Protein AF-A0A1F3ZBA4-F1 (afdb_monomer)

pLDDT: mean 80.96, std 10.21, range [44.81, 90.75]

Mean predicted aligned error: 6.52 Å

Radius of gyration: 12.04 Å; Cα contacts (8 Å, |Δi|>4): 72; chains: 1; bounding box: 28×25×25 Å

Foldseek 3Di:
DDDPVNVVVVLLVCVVVPDQEDECQVPPDDDPVNLVSLLVSLVSCVVVVGNHAYHPDDPVSCVVCVVVVNNVSPDHD

Secondary structure (DSSP, 8-state):
---HHHHHHHHHHHHHTT--EEE-TT-----HHHHHHHHHHHHHHHHTT---EEES--HHHHHHHHHTT-GGGS---

Solvent-accessible surface area (backbone atoms only — not comparable to full-atom values): 4618 Å² total; per-residue (Å²): 133,89,50,75,67,61,54,52,58,51,51,53,55,40,44,75,75,64,57,41,71,47,77,32,76,83,58,87,78,73,57,73,65,57,53,53,51,53,44,50,50,51,52,52,26,55,76,68,75,43,78,69,33,39,37,62,68,47,69,64,48,52,50,50,26,51,76,71,71,44,37,90,70,57,58,72,104

Nearest PDB structures (foldseek):
  6xgy-assembly1_B-2  TM=8.163E-01  e=1.393E-02  Escherichia coli
  6xgz-assembly2_D  TM=8.495E-01  e=1.800E-02  Escherichia coli
  7ch7-assembly1_F  TM=7.687E-01  e=1.011E-02  Escherichia coli K-12
  2ka5-assembly1_A  TM=7.050E-01  e=1.694E-01  Thermotoga maritima
  6ki2-assembly1_B  TM=6.200E-01  e=8.928E-02  Synechocystis sp. PCC 6803

Sequence (77 aa):
MQTVAELAEAVEEHFRTGANQIDFAEVTEVDSSAVALTLEWQRLAARNNILLRLLNLPAAMLNLSKLYGVSELVQPS

Structure (mmCIF, N/CA/C/O backbone):
data_AF-A0A1F3ZBA4-F1
#
_entry.id   AF-A0A1F3ZBA4-F1
#
loop_
_atom_site.group_PDB
_atom_site.id
_atom_site.type_symbol
_atom_site.label_atom_id
_atom_site.label_alt_id
_atom_site.label_comp_id
_atom_site.label_asym_id
_atom_site.label_entity_id
_atom_site.label_seq_id
_atom_site.pdbx_PDB_ins_code
_atom_site.Cartn_x
_atom_site.Cartn_y
_atom_site.Cartn_z
_atom_site.occupancy
_atom_site.B_iso_or_equiv
_atom_site.auth_seq_id
_atom_site.auth_comp_id
_atom_site.auth_asym_id
_atom_site.auth_atom_id
_atom_site.pdbx_PDB_model_num
ATOM 1 N N . MET A 1 1 ? 6.959 13.774 -13.183 1.00 44.81 1 MET A N 1
ATOM 2 C CA . MET A 1 1 ? 6.974 13.152 -11.844 1.00 44.81 1 MET A CA 1
ATOM 3 C C . MET A 1 1 ? 5.596 13.364 -11.263 1.00 44.81 1 MET A C 1
ATOM 5 O O . MET A 1 1 ? 5.258 14.514 -11.034 1.00 44.81 1 MET A O 1
ATOM 9 N N . GLN A 1 2 ? 4.793 12.309 -11.129 1.00 53.25 2 GLN A N 1
ATOM 10 C CA . GLN A 1 2 ? 3.525 12.401 -10.402 1.00 53.25 2 GLN A CA 1
ATOM 11 C C . GLN A 1 2 ? 3.842 12.503 -8.912 1.00 53.25 2 GLN A C 1
ATOM 13 O O . GLN A 1 2 ? 4.708 11.782 -8.411 1.00 53.25 2 GLN A O 1
ATOM 18 N N . THR A 1 3 ? 3.215 13.452 -8.228 1.00 56.09 3 THR A N 1
ATOM 19 C CA . THR A 1 3 ? 3.422 13.657 -6.791 1.00 56.09 3 THR A CA 1
ATOM 20 C C . THR A 1 3 ? 2.474 12.775 -5.980 1.00 56.09 3 THR A C 1
ATOM 22 O O . THR A 1 3 ? 1.410 12.379 -6.450 1.00 56.09 3 THR A O 1
ATOM 25 N N . VAL A 1 4 ? 2.843 12.467 -4.734 1.00 57.28 4 VAL A N 1
ATOM 26 C CA . VAL A 1 4 ? 2.044 11.615 -3.829 1.00 57.28 4 VAL A CA 1
ATOM 27 C C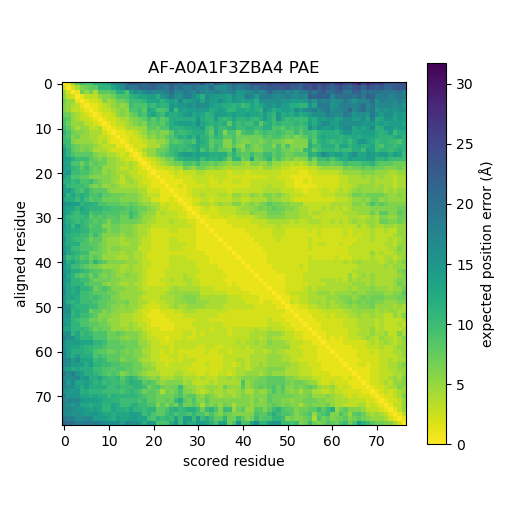 . VAL A 1 4 ? 0.613 12.148 -3.636 1.00 57.28 4 VAL A C 1
ATOM 29 O O . VAL A 1 4 ? -0.318 11.362 -3.492 1.00 57.28 4 VAL A O 1
ATOM 32 N N . ALA A 1 5 ? 0.421 13.471 -3.687 1.00 60.25 5 ALA A N 1
ATOM 33 C CA . ALA A 1 5 ? -0.895 14.100 -3.571 1.00 60.25 5 ALA A CA 1
ATOM 34 C C . ALA A 1 5 ? -1.796 13.825 -4.789 1.00 60.25 5 ALA A C 1
ATOM 36 O O . ALA A 1 5 ? -2.960 13.475 -4.619 1.00 60.25 5 ALA A O 1
ATOM 37 N N . GLU A 1 6 ? -1.248 13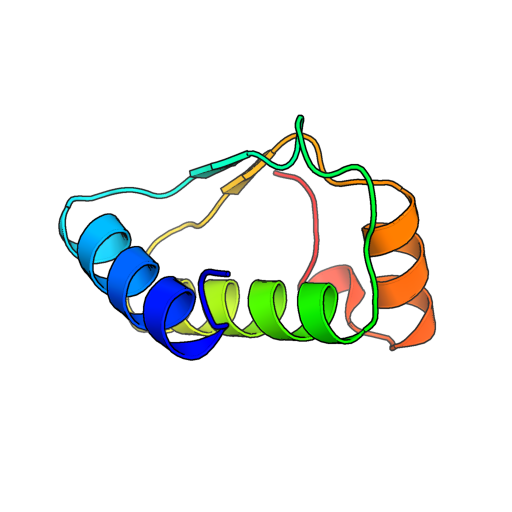.900 -6.005 1.00 61.62 6 GLU A N 1
ATOM 38 C CA . GLU A 1 6 ? -1.988 13.592 -7.239 1.00 61.62 6 GLU A CA 1
ATOM 39 C C . GLU A 1 6 ? -2.413 12.118 -7.283 1.00 61.62 6 GLU A C 1
ATOM 41 O O . GLU A 1 6 ? -3.506 11.789 -7.741 1.00 61.62 6 GLU A O 1
ATOM 46 N N . LEU A 1 7 ? -1.572 11.222 -6.758 1.00 63.69 7 LEU A N 1
ATOM 47 C CA . LEU A 1 7 ? -1.894 9.800 -6.663 1.00 63.69 7 LEU A CA 1
ATOM 48 C C . LEU A 1 7 ? -3.007 9.533 -5.633 1.00 63.69 7 LEU A C 1
ATOM 50 O O . LEU A 1 7 ? -3.836 8.652 -5.840 1.00 63.69 7 LEU A O 1
ATOM 54 N N . ALA A 1 8 ? -3.056 10.302 -4.541 1.00 64.12 8 ALA A N 1
ATOM 55 C CA . ALA A 1 8 ? -4.089 10.165 -3.519 1.00 64.12 8 ALA A CA 1
ATOM 56 C C . ALA A 1 8 ? -5.481 10.581 -4.032 1.00 64.12 8 ALA A C 1
ATOM 58 O O . ALA A 1 8 ? -6.440 9.835 -3.832 1.00 64.12 8 ALA A O 1
ATOM 59 N N . GLU A 1 9 ? -5.587 11.716 -4.735 1.00 65.12 9 GLU A N 1
ATOM 60 C CA . GLU A 1 9 ? -6.856 12.171 -5.330 1.00 65.12 9 GLU A CA 1
ATOM 61 C C . GLU A 1 9 ? -7.345 11.220 -6.426 1.00 65.12 9 GLU A C 1
ATOM 63 O O . GLU A 1 9 ? -8.519 10.842 -6.443 1.00 65.12 9 GLU A O 1
ATOM 68 N 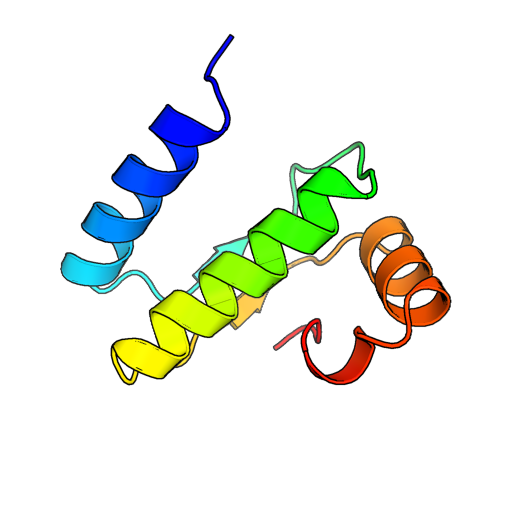N . ALA A 1 10 ? -6.436 10.762 -7.295 1.00 68.12 10 ALA A N 1
ATOM 69 C CA . ALA A 1 10 ? -6.773 9.796 -8.331 1.00 68.12 10 ALA A CA 1
ATOM 70 C C . ALA A 1 10 ? -7.338 8.507 -7.718 1.00 68.12 10 ALA A C 1
ATOM 72 O O . ALA A 1 10 ? -8.373 8.015 -8.162 1.00 68.12 10 ALA A O 1
ATOM 73 N N . VAL A 1 11 ? -6.713 7.970 -6.668 1.00 70.31 11 VAL A N 1
ATOM 74 C CA . VAL A 1 11 ? -7.182 6.735 -6.019 1.00 70.31 11 VAL A CA 1
ATOM 75 C C . VAL A 1 11 ? -8.573 6.899 -5.405 1.00 70.31 11 VAL A C 1
ATOM 77 O O . VAL A 1 11 ? -9.386 5.977 -5.488 1.00 70.31 11 VAL A O 1
ATOM 80 N N . GLU A 1 12 ? -8.895 8.068 -4.851 1.00 70.56 12 GLU A N 1
ATOM 81 C CA . GLU A 1 12 ? -10.232 8.322 -4.312 1.00 70.56 12 GLU A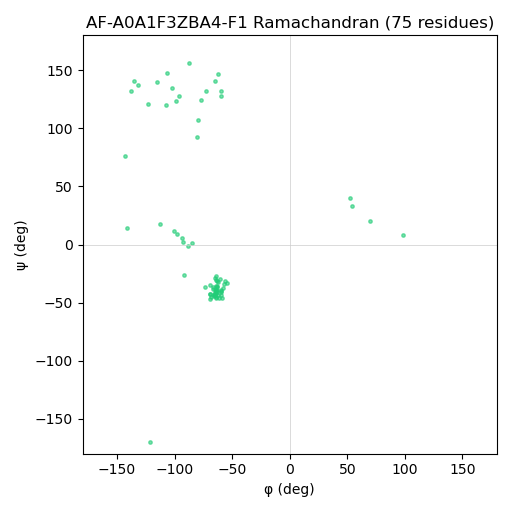 CA 1
ATOM 82 C C . GLU A 1 12 ? -11.315 8.274 -5.404 1.00 70.56 12 GLU A C 1
ATOM 84 O O . GLU A 1 12 ? -12.375 7.677 -5.202 1.00 70.56 12 GLU A O 1
ATOM 89 N N . GLU A 1 13 ? -11.047 8.824 -6.590 1.00 73.88 13 GLU A N 1
ATOM 90 C CA . GLU A 1 13 ? -11.965 8.738 -7.732 1.00 73.88 13 GLU A CA 1
ATOM 91 C C . GLU A 1 13 ? -12.108 7.299 -8.262 1.00 73.88 13 GLU A C 1
ATOM 93 O O . GLU A 1 13 ? -13.216 6.842 -8.566 1.00 73.88 13 GLU A O 1
ATOM 98 N N . HIS A 1 14 ? -11.017 6.529 -8.285 1.00 75.25 14 HIS A N 1
ATOM 99 C CA . HIS A 1 14 ? -11.058 5.112 -8.659 1.00 75.25 14 HIS A CA 1
ATOM 100 C C . HIS A 1 14 ? -11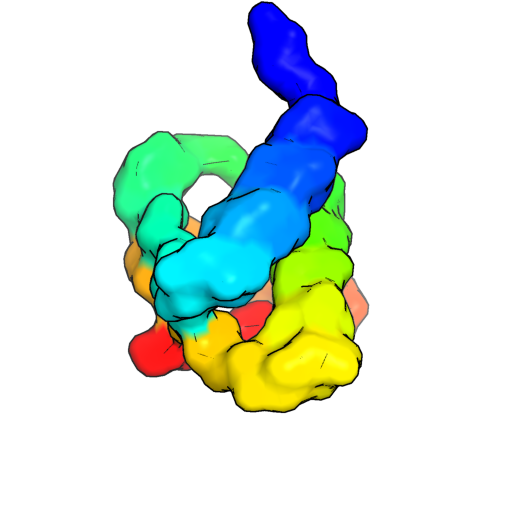.872 4.284 -7.651 1.00 75.25 14 HIS A C 1
ATOM 102 O O . HIS A 1 14 ? -12.669 3.432 -8.045 1.00 75.25 14 HIS A O 1
ATOM 108 N N . PHE A 1 15 ? -11.767 4.573 -6.352 1.00 73.19 15 PHE A N 1
ATOM 109 C CA . PHE A 1 15 ? -12.618 3.942 -5.342 1.00 73.19 15 PHE A CA 1
ATOM 110 C C . PHE A 1 15 ? -14.098 4.301 -5.514 1.00 73.19 15 PHE A C 1
ATOM 112 O O . PHE A 1 15 ? -14.948 3.417 -5.401 1.00 73.19 15 PHE A O 1
ATOM 119 N N . ARG A 1 16 ? -14.431 5.550 -5.872 1.00 71.38 16 ARG A N 1
ATOM 120 C CA . ARG A 1 16 ? -15.824 5.944 -6.172 1.00 71.38 16 ARG A CA 1
ATOM 121 C C . ARG A 1 16 ? -16.399 5.234 -7.398 1.00 71.38 16 ARG A C 1
ATOM 123 O O . ARG A 1 16 ? -17.599 4.982 -7.438 1.00 71.38 16 ARG A O 1
ATOM 130 N N . THR A 1 17 ? -15.563 4.896 -8.377 1.00 74.75 17 THR A N 1
ATOM 131 C CA . THR A 1 17 ? -15.971 4.146 -9.580 1.00 74.75 17 THR A CA 1
ATOM 132 C C . THR A 1 17 ? -15.978 2.624 -9.378 1.00 74.75 17 THR A C 1
ATOM 134 O O . THR A 1 17 ? -16.347 1.887 -10.291 1.00 74.75 17 THR A O 1
ATOM 137 N N . GLY A 1 18 ? -15.658 2.144 -8.168 1.00 76.12 18 GLY A N 1
ATOM 138 C CA . GLY A 1 18 ? -15.773 0.738 -7.773 1.00 76.12 18 GLY A CA 1
ATOM 139 C C . GLY A 1 18 ? -14.470 -0.059 -7.834 1.00 76.12 18 GLY A C 1
ATOM 140 O O . GLY A 1 18 ? -14.504 -1.279 -7.649 1.00 76.12 18 GLY A O 1
ATOM 141 N N . ALA A 1 19 ? -13.323 0.590 -8.061 1.00 81.69 19 ALA A N 1
ATOM 142 C CA . ALA A 1 19 ? -12.036 -0.078 -7.935 1.00 81.69 19 ALA A CA 1
ATOM 143 C C . ALA A 1 19 ? -11.868 -0.613 -6.506 1.00 81.69 19 ALA A C 1
ATOM 145 O O . ALA A 1 19 ? -12.118 0.079 -5.523 1.00 81.69 19 ALA A O 1
ATOM 146 N N . ASN A 1 20 ? -11.458 -1.870 -6.382 1.00 87.25 20 ASN A N 1
ATOM 147 C CA . ASN A 1 20 ? -11.217 -2.507 -5.089 1.00 87.25 20 ASN A CA 1
ATOM 148 C C . ASN A 1 20 ? -9.987 -3.415 -5.112 1.00 87.25 20 ASN A C 1
ATOM 150 O O . ASN A 1 20 ? -9.810 -4.227 -4.212 1.00 87.25 20 ASN A O 1
ATOM 154 N N . GLN A 1 21 ? -9.145 -3.294 -6.139 1.00 89.31 21 GLN A N 1
ATOM 155 C CA . GLN A 1 21 ? -7.905 -4.049 -6.270 1.00 89.31 21 GLN A CA 1
ATOM 156 C C . GLN A 1 21 ? -6.775 -3.098 -6.635 1.00 89.31 21 GLN A C 1
ATOM 158 O O . GLN A 1 21 ? -6.956 -2.234 -7.490 1.00 89.31 21 GLN A O 1
ATOM 163 N N . ILE A 1 22 ? -5.621 -3.279 -6.001 1.00 88.06 22 ILE A N 1
ATOM 164 C CA . ILE A 1 22 ? -4.384 -2.580 -6.341 1.00 88.06 22 ILE A CA 1
ATOM 165 C C . ILE A 1 22 ? -3.341 -3.643 -6.650 1.00 88.06 22 ILE A C 1
ATOM 167 O O . ILE A 1 22 ? -3.069 -4.500 -5.810 1.00 88.06 22 ILE A O 1
ATOM 171 N N . ASP A 1 23 ? -2.797 -3.598 -7.862 1.00 89.44 23 ASP A N 1
ATOM 172 C CA . ASP A 1 23 ? -1.768 -4.522 -8.323 1.00 89.44 23 ASP A CA 1
ATOM 173 C C . ASP A 1 23 ? -0.381 -3.888 -8.203 1.00 89.44 23 ASP A C 1
ATOM 175 O O . ASP A 1 23 ? -0.129 -2.813 -8.744 1.00 89.44 23 ASP A O 1
ATOM 179 N N . PHE A 1 24 ? 0.509 -4.561 -7.476 1.00 88.75 24 PHE A N 1
ATOM 180 C CA . PHE A 1 24 ? 1.887 -4.139 -7.254 1.00 88.75 24 PHE A CA 1
ATOM 181 C C . PHE A 1 24 ? 2.893 -4.877 -8.158 1.00 88.75 24 PHE A C 1
ATOM 183 O O . PHE A 1 24 ? 4.095 -4.762 -7.934 1.00 88.75 24 PHE A O 1
ATOM 190 N N . ALA A 1 25 ? 2.447 -5.614 -9.184 1.00 88.94 25 ALA A N 1
ATOM 191 C CA . ALA A 1 25 ? 3.318 -6.411 -10.057 1.00 88.94 25 ALA A CA 1
ATOM 192 C C . ALA A 1 25 ? 4.461 -5.611 -10.708 1.00 88.94 25 ALA A C 1
ATOM 194 O O . ALA A 1 25 ? 5.545 -6.152 -10.917 1.00 88.94 25 ALA A O 1
ATOM 195 N N . GLU A 1 26 ? 4.233 -4.331 -11.014 1.00 87.56 26 GLU A N 1
ATOM 196 C CA . GLU A 1 26 ? 5.231 -3.444 -11.629 1.00 87.56 26 GLU A CA 1
ATOM 197 C C . GLU A 1 26 ? 6.048 -2.636 -10.605 1.00 87.56 26 GLU A C 1
ATOM 199 O O . GLU A 1 26 ? 6.906 -1.836 -10.978 1.00 87.56 26 GLU A O 1
ATOM 204 N N . VAL A 1 27 ? 5.816 -2.834 -9.303 1.00 86.19 27 VAL A N 1
ATOM 205 C CA . VAL A 1 27 ? 6.535 -2.117 -8.246 1.00 86.19 27 VAL A CA 1
ATOM 206 C C . VAL A 1 27 ? 7.900 -2.759 -8.026 1.00 86.19 27 VAL A C 1
ATOM 208 O O . VAL A 1 27 ? 8.025 -3.840 -7.450 1.00 86.19 27 VAL A O 1
ATOM 211 N N . THR A 1 28 ? 8.941 -2.063 -8.473 1.00 84.56 28 THR A N 1
ATOM 212 C CA . THR A 1 28 ? 10.334 -2.524 -8.396 1.00 84.56 28 THR A CA 1
ATOM 213 C C . THR A 1 28 ? 11.054 -2.075 -7.127 1.00 84.56 28 THR A C 1
ATOM 215 O O . THR A 1 28 ? 11.971 -2.758 -6.673 1.00 84.56 28 THR A O 1
ATOM 218 N N . GLU A 1 29 ? 10.634 -0.958 -6.529 1.00 83.12 29 GLU A N 1
ATOM 219 C CA . GLU A 1 29 ? 11.240 -0.377 -5.331 1.00 83.12 29 GLU A CA 1
ATOM 220 C C . GLU A 1 29 ? 10.166 0.050 -4.326 1.00 83.12 29 GLU A C 1
ATOM 222 O O . GLU A 1 29 ? 9.106 0.555 -4.692 1.00 83.12 29 GLU A O 1
ATOM 227 N N . VAL A 1 30 ? 10.442 -0.173 -3.040 1.00 86.00 30 VAL A N 1
ATOM 228 C CA . VAL A 1 30 ? 9.537 0.153 -1.934 1.00 86.00 30 VAL A CA 1
ATOM 229 C C . VAL A 1 30 ? 10.350 0.757 -0.799 1.00 86.00 30 VAL A C 1
ATOM 231 O O . VAL A 1 30 ? 11.357 0.187 -0.380 1.00 86.00 30 VAL A O 1
ATOM 234 N N . ASP A 1 31 ? 9.871 1.876 -0.266 1.00 87.12 31 ASP A N 1
ATOM 235 C CA . ASP A 1 31 ? 10.401 2.523 0.928 1.00 87.12 31 ASP A CA 1
ATOM 236 C C . ASP A 1 31 ? 9.324 2.647 2.027 1.00 87.12 31 ASP A C 1
ATOM 238 O O . ASP A 1 31 ? 8.234 2.070 1.950 1.00 87.12 31 ASP A O 1
ATOM 242 N N . SER A 1 32 ? 9.627 3.402 3.083 1.00 82.69 32 SER A N 1
ATOM 243 C CA . SER A 1 32 ? 8.684 3.666 4.174 1.00 82.69 32 SER A CA 1
ATOM 244 C C . SER A 1 32 ? 7.453 4.468 3.737 1.00 82.69 32 SER A C 1
ATOM 246 O O . SER A 1 32 ? 6.380 4.294 4.320 1.00 82.69 32 SER A O 1
ATOM 248 N N . SER 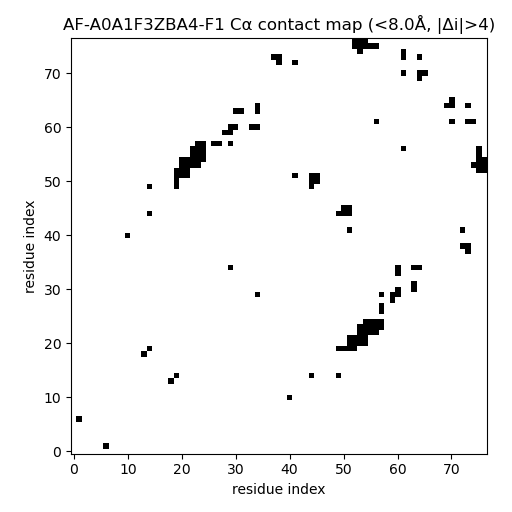A 1 33 ? 7.570 5.314 2.710 1.00 85.62 33 SER A N 1
ATOM 249 C CA . SER A 1 33 ? 6.465 6.131 2.205 1.00 85.62 33 SER A CA 1
ATOM 250 C C . SER A 1 33 ? 5.446 5.294 1.431 1.00 85.62 33 SER A C 1
ATOM 252 O O . SER A 1 33 ? 4.242 5.480 1.605 1.00 85.62 33 SER A O 1
ATOM 254 N N . ALA A 1 34 ? 5.908 4.295 0.676 1.00 86.38 34 ALA A N 1
ATOM 255 C CA . ALA A 1 34 ? 5.041 3.342 -0.007 1.00 86.38 34 ALA A CA 1
ATOM 256 C C . ALA A 1 34 ? 4.210 2.504 0.983 1.00 86.38 34 ALA A C 1
ATOM 258 O O . ALA A 1 34 ? 3.024 2.2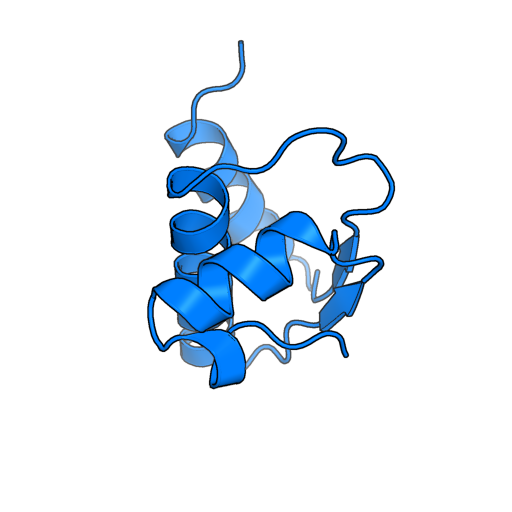69 0.756 1.00 86.38 34 ALA A O 1
ATOM 259 N N . VAL A 1 35 ? 4.793 2.099 2.119 1.00 87.50 35 VAL A N 1
ATOM 260 C CA . VAL A 1 35 ? 4.043 1.418 3.192 1.00 87.50 35 VAL A CA 1
ATOM 261 C C . VAL A 1 35 ? 2.986 2.347 3.793 1.00 87.50 35 VAL A C 1
ATOM 263 O O . VAL A 1 35 ? 1.837 1.939 3.961 1.00 87.50 35 VAL A O 1
ATOM 266 N N . ALA A 1 36 ? 3.351 3.597 4.094 1.00 87.19 36 ALA A N 1
ATOM 267 C CA . ALA A 1 36 ? 2.421 4.581 4.645 1.00 87.19 36 ALA A CA 1
ATOM 268 C C . ALA A 1 36 ? 1.237 4.847 3.700 1.00 87.19 36 ALA A C 1
ATOM 270 O O . ALA A 1 36 ? 0.092 4.899 4.146 1.00 87.19 36 ALA A O 1
ATOM 271 N N . LEU A 1 37 ? 1.497 4.943 2.395 1.00 87.38 37 LEU A N 1
ATOM 272 C CA . LEU A 1 37 ? 0.465 5.147 1.384 1.00 87.38 37 LEU A CA 1
ATOM 273 C C . LEU A 1 37 ? -0.517 3.967 1.310 1.00 87.38 37 LEU A C 1
ATOM 275 O O . LEU A 1 37 ? -1.729 4.178 1.322 1.00 87.38 37 LEU A O 1
ATOM 279 N N . THR A 1 38 ? -0.017 2.729 1.323 1.00 88.06 38 THR A N 1
ATOM 280 C CA . THR A 1 38 ? -0.863 1.523 1.337 1.00 88.06 38 THR A CA 1
ATOM 281 C C . THR A 1 38 ? -1.777 1.474 2.567 1.00 88.06 38 THR A C 1
ATOM 283 O O . THR A 1 38 ? -2.946 1.097 2.455 1.00 88.06 38 THR A O 1
ATOM 286 N N . LEU A 1 39 ? -1.280 1.892 3.736 1.00 88.12 39 LEU A N 1
ATOM 287 C CA . LEU A 1 39 ? -2.088 1.987 4.957 1.00 88.12 39 LEU A CA 1
ATOM 288 C C . LEU A 1 39 ? -3.195 3.038 4.836 1.00 88.12 39 LEU A C 1
ATOM 290 O O . LEU A 1 39 ? -4.326 2.795 5.261 1.00 88.12 39 LEU A O 1
ATOM 294 N N . GLU A 1 40 ? -2.895 4.194 4.245 1.00 88.88 40 GLU A N 1
ATOM 295 C CA . GLU A 1 40 ? -3.898 5.234 4.021 1.00 88.88 40 GLU A CA 1
ATOM 296 C C . GLU A 1 40 ? -4.970 4.790 3.017 1.00 88.88 40 GLU A C 1
ATOM 298 O O . GLU A 1 40 ? -6.155 5.037 3.250 1.00 88.88 40 GLU A O 1
ATOM 303 N N . TRP A 1 41 ? -4.612 4.033 1.976 1.00 87.75 41 TRP A N 1
ATOM 304 C CA . TRP A 1 41 ? -5.597 3.431 1.071 1.00 87.75 41 TRP A CA 1
ATOM 305 C C . TRP A 1 41 ? -6.495 2.411 1.762 1.00 87.75 41 TRP A C 1
ATOM 307 O O . TRP A 1 41 ? -7.708 2.438 1.557 1.00 87.75 41 TRP A O 1
ATOM 317 N N . GLN A 1 42 ? -5.948 1.558 2.630 1.00 86.62 42 GLN A N 1
ATOM 318 C CA . GLN A 1 42 ? -6.778 0.652 3.425 1.00 86.62 42 GLN A CA 1
ATOM 319 C C . GLN A 1 42 ? -7.703 1.401 4.380 1.00 86.62 42 GLN A C 1
ATOM 321 O O . GLN A 1 42 ? -8.875 1.046 4.509 1.00 86.62 42 GLN A O 1
ATOM 326 N N . ARG A 1 43 ? -7.214 2.473 5.012 1.00 87.06 43 ARG A N 1
ATOM 327 C CA . ARG A 1 43 ? -8.031 3.329 5.877 1.00 87.06 43 ARG A CA 1
ATOM 328 C C . ARG A 1 43 ? -9.165 3.986 5.090 1.00 87.06 43 ARG A C 1
ATOM 330 O O . ARG A 1 43 ? -10.295 4.026 5.577 1.00 87.06 43 ARG A O 1
ATOM 337 N N . LEU A 1 44 ? -8.882 4.493 3.891 1.00 85.06 44 LEU A N 1
ATOM 338 C CA . LEU A 1 44 ? -9.873 5.105 3.010 1.00 85.06 44 LEU A CA 1
ATOM 339 C C . LEU A 1 44 ? -10.906 4.077 2.532 1.00 85.06 44 LEU A C 1
ATOM 341 O O . LEU A 1 44 ? -12.103 4.346 2.602 1.00 85.06 44 LEU A O 1
ATOM 345 N N . ALA A 1 45 ? -10.470 2.886 2.122 1.00 85.88 45 ALA A N 1
ATOM 346 C CA . ALA A 1 45 ? -11.360 1.804 1.720 1.00 85.88 45 ALA A CA 1
ATOM 347 C C . ALA A 1 45 ? -12.268 1.359 2.877 1.00 85.88 45 ALA A C 1
ATOM 349 O O . ALA A 1 45 ? -13.485 1.301 2.711 1.00 85.88 45 ALA A O 1
ATOM 350 N N . ALA A 1 46 ? -11.712 1.172 4.080 1.00 85.81 46 ALA A N 1
ATOM 351 C CA . ALA A 1 46 ? -12.479 0.833 5.278 1.00 85.81 46 ALA A CA 1
ATOM 352 C C . ALA A 1 46 ? -13.523 1.908 5.625 1.00 85.81 46 ALA A C 1
ATOM 354 O O . ALA A 1 46 ? -14.673 1.578 5.905 1.00 85.81 46 ALA A O 1
ATOM 355 N N . ARG A 1 47 ? -13.162 3.199 5.544 1.00 86.44 47 ARG A N 1
ATOM 356 C CA . ARG A 1 47 ? -14.103 4.322 5.749 1.00 86.44 47 ARG A CA 1
ATOM 357 C C . ARG A 1 47 ? -15.262 4.321 4.752 1.00 86.44 47 ARG A C 1
ATOM 359 O O . ARG A 1 47 ? -16.347 4.777 5.095 1.00 86.44 47 ARG A O 1
ATOM 366 N N . ASN A 1 48 ? -15.033 3.812 3.545 1.00 82.81 48 ASN A N 1
ATOM 367 C CA . ASN A 1 48 ? -16.032 3.725 2.483 1.00 82.81 48 ASN A CA 1
ATOM 368 C C . ASN A 1 48 ? -16.701 2.337 2.386 1.00 82.81 48 ASN A C 1
ATOM 370 O O . ASN A 1 48 ? -17.451 2.097 1.445 1.00 82.81 48 ASN A O 1
ATOM 374 N N . ASN A 1 49 ? -16.465 1.427 3.345 1.00 85.88 49 ASN A N 1
ATOM 375 C CA . ASN A 1 49 ? -16.932 0.029 3.319 1.00 85.88 49 ASN A CA 1
ATOM 376 C C . ASN A 1 49 ? -16.532 -0.744 2.044 1.00 85.88 49 ASN A C 1
ATOM 378 O O . ASN A 1 49 ? -17.256 -1.623 1.576 1.00 85.88 49 ASN A O 1
ATOM 382 N N . ILE A 1 50 ? -15.368 -0.424 1.481 1.00 87.06 50 ILE A N 1
ATOM 383 C CA . ILE A 1 50 ? -14.792 -1.096 0.318 1.00 87.06 50 ILE A CA 1
ATOM 384 C C . ILE A 1 50 ? -13.804 -2.153 0.812 1.00 87.06 50 ILE A C 1
ATOM 386 O O . ILE A 1 50 ? -12.888 -1.857 1.581 1.00 87.06 50 ILE A O 1
ATOM 390 N N . LEU A 1 51 ? -13.961 -3.390 0.342 1.00 85.81 51 LEU A N 1
ATOM 391 C CA . LEU A 1 51 ? -12.983 -4.451 0.574 1.00 85.81 51 LEU A CA 1
ATOM 392 C C . LEU A 1 51 ? -11.829 -4.308 -0.425 1.00 85.81 51 LEU A C 1
ATOM 394 O O . LEU A 1 51 ? -11.912 -4.808 -1.544 1.00 85.81 51 LEU A O 1
ATOM 398 N N . LEU A 1 52 ? -10.775 -3.598 -0.023 1.00 88.06 52 LEU A N 1
ATOM 399 C CA . LEU A 1 52 ? -9.582 -3.389 -0.840 1.00 88.06 52 LEU A CA 1
ATOM 400 C C . LEU A 1 52 ? -8.695 -4.635 -0.848 1.00 88.06 52 LEU A C 1
ATOM 402 O O . LEU A 1 52 ? -8.254 -5.090 0.205 1.00 88.06 52 LEU A O 1
ATOM 406 N N . ARG A 1 53 ? -8.399 -5.148 -2.042 1.00 89.75 53 ARG A N 1
ATOM 407 C CA . ARG A 1 53 ? -7.469 -6.251 -2.262 1.00 89.75 53 ARG A CA 1
ATOM 408 C C . ARG A 1 53 ? -6.126 -5.760 -2.773 1.00 89.75 53 ARG A C 1
ATOM 410 O O . ARG A 1 53 ? -6.072 -4.968 -3.710 1.00 89.75 53 ARG A O 1
ATOM 417 N N . LEU A 1 54 ? -5.050 -6.278 -2.198 1.00 90.06 54 LEU A N 1
ATOM 418 C CA . LEU A 1 54 ? -3.690 -5.976 -2.631 1.00 90.06 54 LEU A CA 1
ATOM 419 C C . LEU A 1 54 ? -3.113 -7.201 -3.344 1.00 90.06 54 LEU A C 1
ATOM 421 O O . LEU A 1 54 ? -3.032 -8.281 -2.757 1.00 90.06 54 LEU A O 1
ATOM 425 N N . LEU A 1 55 ? -2.747 -7.037 -4.613 1.00 90.75 55 LEU A N 1
ATOM 426 C CA . LEU A 1 55 ? -2.234 -8.095 -5.481 1.00 90.75 55 LEU A CA 1
ATOM 427 C C . LEU A 1 55 ? -0.726 -7.923 -5.690 1.00 90.75 55 LEU A C 1
ATOM 429 O O . LEU A 1 55 ? -0.226 -6.802 -5.716 1.00 90.75 55 LEU A O 1
ATOM 433 N N . ASN A 1 56 ? -0.006 -9.035 -5.853 1.00 90.44 56 ASN A N 1
ATOM 434 C CA . ASN A 1 56 ? 1.428 -9.060 -6.176 1.00 90.44 56 ASN A CA 1
ATOM 435 C C . ASN A 1 56 ? 2.310 -8.212 -5.235 1.00 90.44 56 ASN A C 1
ATOM 437 O O . ASN A 1 56 ? 3.243 -7.546 -5.678 1.00 90.44 56 ASN A O 1
ATOM 441 N N . LEU A 1 57 ? 2.020 -8.237 -3.926 1.00 88.38 57 LEU A N 1
ATOM 442 C CA . LEU A 1 57 ? 2.727 -7.405 -2.952 1.00 88.38 57 LEU A CA 1
ATOM 443 C C . LEU A 1 57 ? 4.242 -7.709 -2.925 1.00 88.38 57 LEU A C 1
ATOM 445 O O . LEU A 1 57 ? 4.618 -8.866 -2.705 1.00 88.38 57 LEU A O 1
ATOM 449 N N . PRO A 1 58 ? 5.131 -6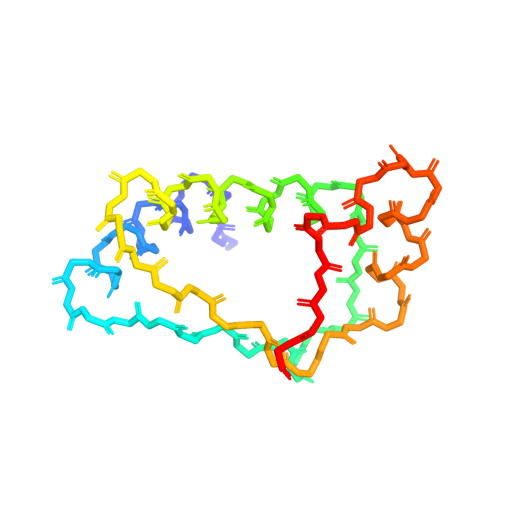.705 -3.059 1.00 89.56 58 PRO A N 1
ATOM 450 C CA . PRO A 1 58 ? 6.567 -6.938 -3.034 1.00 89.56 58 PRO A CA 1
ATOM 451 C C . PRO A 1 58 ? 7.027 -7.448 -1.666 1.00 89.56 58 PRO A C 1
ATOM 453 O O . PRO A 1 58 ? 6.623 -6.933 -0.620 1.00 89.56 58 PRO A O 1
ATOM 456 N N . ALA A 1 59 ? 7.961 -8.403 -1.652 1.00 88.19 59 ALA A N 1
ATOM 457 C CA . ALA A 1 59 ? 8.526 -8.935 -0.408 1.00 88.19 59 ALA A CA 1
ATOM 458 C C . ALA A 1 59 ? 9.162 -7.838 0.471 1.00 88.19 59 ALA A C 1
ATOM 460 O O . ALA A 1 59 ? 9.077 -7.893 1.697 1.00 88.19 59 ALA A O 1
ATOM 461 N N . ALA A 1 60 ? 9.753 -6.809 -0.150 1.00 87.62 60 ALA A N 1
ATOM 462 C CA . ALA A 1 60 ? 10.288 -5.641 0.548 1.00 87.62 60 ALA A CA 1
ATOM 463 C C . ALA A 1 60 ? 9.206 -4.892 1.347 1.00 87.62 60 ALA A C 1
ATOM 465 O O . ALA A 1 60 ? 9.449 -4.515 2.492 1.00 87.62 60 ALA A O 1
ATOM 466 N N . MET A 1 61 ? 7.994 -4.756 0.795 1.00 87.94 61 MET A N 1
ATOM 467 C CA . MET A 1 61 ? 6.870 -4.112 1.478 1.00 87.94 61 MET A CA 1
ATOM 468 C C . MET A 1 61 ? 6.428 -4.910 2.707 1.00 87.94 61 MET A C 1
ATOM 470 O O . MET A 1 61 ? 6.252 -4.329 3.775 1.00 87.94 61 MET A O 1
ATOM 474 N N . LEU A 1 62 ? 6.337 -6.240 2.587 1.00 86.81 62 LEU A N 1
ATOM 475 C CA . LEU A 1 62 ? 6.026 -7.126 3.717 1.00 86.81 62 LEU A CA 1
ATOM 476 C C . LEU A 1 62 ? 7.103 -7.081 4.809 1.00 86.81 62 LEU A C 1
ATOM 478 O O . LEU A 1 62 ? 6.807 -7.174 5.998 1.00 86.81 62 LEU A O 1
ATOM 482 N N . ASN A 1 63 ? 8.373 -6.954 4.429 1.00 88.94 63 ASN A N 1
ATOM 483 C CA . ASN A 1 63 ? 9.463 -6.847 5.396 1.00 88.94 63 ASN A CA 1
ATOM 484 C C . ASN A 1 63 ? 9.417 -5.512 6.146 1.00 88.94 63 ASN A C 1
ATOM 486 O O . ASN A 1 63 ? 9.573 -5.490 7.368 1.00 88.94 63 ASN A O 1
ATOM 490 N N . LEU A 1 64 ? 9.147 -4.414 5.439 1.00 87.75 64 LEU A N 1
ATOM 491 C CA . LEU A 1 64 ? 8.986 -3.098 6.051 1.00 87.75 64 LEU A CA 1
ATOM 492 C C . LEU A 1 64 ? 7.743 -3.041 6.948 1.00 87.75 64 LEU A C 1
ATOM 494 O O . LEU A 1 64 ? 7.829 -2.556 8.073 1.00 87.75 64 LEU A O 1
ATOM 498 N N . SER A 1 65 ? 6.609 -3.609 6.528 1.00 86.62 65 SER A N 1
ATOM 499 C CA . SER A 1 65 ? 5.410 -3.674 7.374 1.00 86.62 65 SER A CA 1
ATOM 500 C C . SER A 1 65 ? 5.643 -4.491 8.648 1.00 86.62 65 SER A C 1
ATOM 502 O O . SER A 1 65 ? 5.054 -4.190 9.687 1.00 86.62 65 SER A O 1
ATOM 504 N N . LYS A 1 66 ? 6.499 -5.523 8.607 1.00 86.56 66 LYS A N 1
ATOM 505 C CA . LYS A 1 66 ? 6.910 -6.290 9.799 1.00 86.56 66 LYS A CA 1
ATOM 506 C C . LYS A 1 66 ? 7.786 -5.458 10.714 1.00 86.56 66 LYS A C 1
ATOM 508 O O . LYS A 1 66 ? 7.520 -5.402 11.910 1.00 86.56 66 LYS A O 1
ATOM 513 N N . LEU A 1 67 ? 8.779 -4.777 10.145 1.00 85.88 67 LEU A N 1
ATOM 514 C CA . LEU A 1 67 ? 9.682 -3.902 10.887 1.00 85.88 67 LEU A CA 1
ATOM 515 C C . LEU A 1 67 ? 8.926 -2.788 11.624 1.00 85.88 67 LEU A C 1
ATOM 517 O O . LEU A 1 67 ? 9.276 -2.451 12.751 1.00 85.88 67 LEU A O 1
ATOM 521 N N . TYR A 1 68 ? 7.873 -2.253 11.007 1.00 85.62 68 TYR A N 1
ATOM 522 C CA . TYR A 1 68 ? 7.041 -1.200 11.590 1.00 85.62 68 TYR A CA 1
ATOM 523 C C . TYR A 1 68 ? 5.874 -1.717 12.446 1.00 85.62 68 TYR A C 1
ATOM 525 O O . TYR A 1 68 ? 5.136 -0.909 13.000 1.00 85.62 68 TYR A O 1
ATOM 533 N N . GLY A 1 69 ? 5.689 -3.037 12.575 1.00 85.12 69 GLY A N 1
ATOM 534 C CA . GLY A 1 69 ? 4.611 -3.621 13.385 1.00 85.12 69 GLY A CA 1
ATOM 535 C C . GLY A 1 69 ? 3.199 -3.432 12.812 1.00 85.12 69 GLY A C 1
ATOM 536 O O . GLY A 1 69 ? 2.224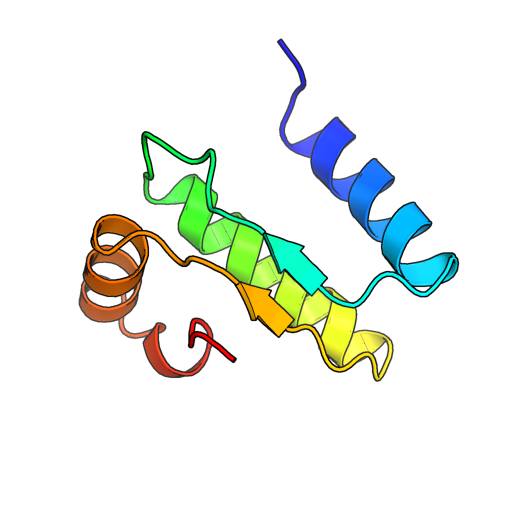 -3.537 13.544 1.00 85.12 69 GLY A O 1
ATOM 537 N N . VAL A 1 70 ? 3.075 -3.165 11.508 1.00 85.12 70 VAL A N 1
ATOM 538 C CA . VAL A 1 70 ? 1.804 -2.882 10.803 1.00 85.12 70 VAL A CA 1
ATOM 539 C C . VAL A 1 70 ? 1.419 -3.977 9.804 1.00 85.12 70 VAL A C 1
ATOM 541 O O . VAL A 1 70 ? 0.603 -3.763 8.916 1.00 85.12 70 VAL A O 1
ATOM 544 N N . SER A 1 71 ? 2.012 -5.165 9.920 1.00 81.38 71 SER A N 1
ATOM 545 C CA . SER A 1 71 ? 1.816 -6.252 8.946 1.00 81.38 71 SER A CA 1
ATOM 546 C C . SER A 1 71 ? 0.385 -6.752 8.859 1.00 81.38 71 SER A C 1
ATOM 548 O O . SER A 1 71 ? -0.045 -7.153 7.788 1.00 81.38 71 SER A O 1
ATOM 550 N N . GLU A 1 72 ? -0.369 -6.704 9.955 1.00 80.00 72 GLU A N 1
ATOM 551 C CA . GLU A 1 72 ? -1.776 -7.114 9.953 1.00 80.00 72 GLU A CA 1
ATOM 552 C C . GLU A 1 72 ? -2.635 -6.215 9.056 1.00 80.00 72 GLU A C 1
ATOM 554 O O . GLU A 1 72 ? -3.626 -6.674 8.492 1.00 80.00 72 GLU A O 1
ATOM 559 N N . LEU A 1 73 ? -2.197 -4.964 8.887 1.00 78.75 73 LEU A N 1
ATOM 560 C CA . LEU A 1 73 ? -2.795 -3.938 8.043 1.00 78.75 73 LEU A CA 1
ATOM 561 C C . LEU A 1 73 ? -2.172 -3.898 6.647 1.00 78.75 73 LEU A C 1
ATOM 563 O O . LEU A 1 73 ? -2.444 -2.975 5.901 1.00 78.75 73 LEU A O 1
ATOM 567 N N . VAL A 1 74 ? -1.270 -4.807 6.285 1.00 75.62 74 VAL A N 1
ATOM 568 C CA . VAL A 1 74 ? -0.662 -4.872 4.948 1.00 75.62 74 VAL A CA 1
ATOM 569 C C . VAL A 1 74 ? -0.493 -6.344 4.609 1.00 75.62 74 VAL A C 1
ATOM 571 O O . VAL A 1 74 ? 0.596 -6.908 4.707 1.00 75.62 74 VAL A O 1
ATOM 574 N N . GLN A 1 75 ? -1.608 -6.983 4.260 1.00 74.12 75 GLN A N 1
ATOM 575 C CA . GLN A 1 75 ? -1.630 -8.391 3.886 1.00 74.12 75 GLN A CA 1
ATOM 576 C C . GLN A 1 75 ? -2.050 -8.545 2.424 1.00 74.12 75 GLN A C 1
ATOM 578 O O . GLN A 1 75 ? -2.939 -7.820 1.965 1.00 74.12 75 GLN A O 1
ATOM 583 N N . PRO A 1 76 ? -1.415 -9.468 1.682 1.00 71.75 76 PRO A N 1
ATOM 584 C CA . PRO A 1 76 ? -1.923 -9.864 0.382 1.00 71.75 76 PRO A CA 1
ATOM 585 C C . PRO A 1 76 ? -3.312 -10.486 0.555 1.00 71.75 76 PRO A C 1
ATOM 587 O O . PRO A 1 76 ? -3.606 -11.100 1.585 1.00 71.75 76 PRO A O 1
ATOM 590 N N . SER A 1 77 ? -4.167 -10.274 -0.442 1.00 67.62 77 SER A N 1
ATOM 591 C CA . SER A 1 77 ? -5.521 -10.843 -0.484 1.00 67.62 77 SER A CA 1
ATOM 592 C C . SER A 1 77 ? -5.561 -12.273 -0.993 1.00 67.62 77 SER A C 1
ATOM 594 O O . SER A 1 77 ? -4.656 -12.647 -1.769 1.00 67.62 77 SER A O 1
#